Protein AF-W4IDR9-F1 (afdb_monomer_lite)

Organism: NCBI:txid1036726

Radius of gyration: 24.17 Å; chains: 1; bounding box: 63×60×44 Å

Secondary structure (DSSP, 8-state):
-EEEESSSEEEE-HHHHHHHHT---S-----------HHHHHHHHHHHGGGS-GGG-BTTTBSHHHHHHHHHHHHHS-PPPHHHHHHHHHHHTSHHHHHHHHHHHHHHTTT-TT-----------------------------

Structure (mmCIF, N/CA/C/O backbone):
data_AF-W4IDR9-F1
#
_entry.id   AF-W4IDR9-F1
#
loop_
_atom_site.group_PDB
_atom_site.id
_atom_site.type_symbol
_atom_site.label_atom_id
_atom_site.label_alt_id
_atom_site.label_comp_id
_atom_site.label_asym_id
_atom_site.label_entity_id
_atom_site.label_seq_id
_atom_site.pdbx_PDB_ins_code
_atom_site.Cartn_x
_atom_site.Cartn_y
_atom_site.Cartn_z
_atom_site.occupancy
_atom_site.B_iso_or_equiv
_atom_site.auth_seq_id
_atom_site.auth_comp_id
_atom_site.auth_asym_id
_atom_site.auth_atom_id
_atom_site.pdbx_PDB_model_num
ATOM 1 N N . MET A 1 1 ? -9.909 10.142 1.603 1.00 92.69 1 MET A N 1
ATOM 2 C CA . MET A 1 1 ? -8.630 9.751 2.236 1.00 92.69 1 MET A CA 1
ATOM 3 C C . MET A 1 1 ? -7.912 8.669 1.444 1.00 92.69 1 MET A C 1
ATOM 5 O O . MET A 1 1 ? -8.483 7.615 1.189 1.00 92.69 1 MET A O 1
ATOM 9 N N . GLU A 1 2 ? -6.652 8.924 1.126 1.00 95.38 2 GLU A N 1
ATOM 10 C CA . GLU A 1 2 ? -5.675 8.011 0.540 1.00 95.38 2 GLU A CA 1
ATOM 11 C C . GLU A 1 2 ? -4.555 7.772 1.560 1.00 95.38 2 GLU A C 1
ATOM 13 O O . GLU A 1 2 ? -4.048 8.728 2.147 1.00 95.38 2 GLU A O 1
ATOM 18 N N . TYR A 1 3 ? -4.198 6.508 1.805 1.00 97.44 3 TYR A N 1
ATOM 19 C CA . TYR A 1 3 ? -3.158 6.105 2.758 1.00 97.44 3 TYR A CA 1
ATOM 20 C C . TYR A 1 3 ? -1.984 5.491 2.004 1.00 97.44 3 TYR A C 1
ATOM 22 O O . TYR A 1 3 ? -2.181 4.574 1.209 1.00 97.44 3 TYR A O 1
ATOM 30 N N . PHE A 1 4 ? -0.764 5.944 2.276 1.00 96.62 4 PHE A N 1
ATOM 31 C CA . PHE A 1 4 ? 0.424 5.459 1.572 1.00 96.62 4 PHE A CA 1
ATOM 32 C C . PHE A 1 4 ? 1.679 5.533 2.443 1.00 96.62 4 PHE A C 1
ATOM 34 O O . PHE A 1 4 ? 1.706 6.181 3.488 1.00 96.62 4 PHE A O 1
ATOM 41 N N . TYR A 1 5 ? 2.740 4.862 1.994 1.00 96.31 5 TYR A N 1
ATOM 42 C CA . TYR A 1 5 ? 4.039 4.850 2.659 1.00 96.31 5 TYR A CA 1
ATOM 43 C C . TYR A 1 5 ? 5.107 5.494 1.770 1.00 96.31 5 TYR A C 1
ATOM 45 O O . TYR A 1 5 ? 5.336 5.042 0.648 1.00 96.31 5 TYR A O 1
ATOM 53 N N . GLY A 1 6 ? 5.766 6.538 2.282 1.00 88.00 6 GLY A N 1
ATOM 54 C CA . GLY A 1 6 ? 6.784 7.316 1.552 1.00 88.00 6 GLY A CA 1
ATOM 55 C C . GLY A 1 6 ? 7.902 7.898 2.427 1.00 88.00 6 GLY A C 1
ATOM 56 O O . GLY A 1 6 ? 8.505 8.896 2.053 1.00 88.00 6 GLY A O 1
ATOM 57 N N . GLY A 1 7 ? 8.145 7.313 3.605 1.00 84.19 7 GLY A N 1
ATOM 58 C CA . GLY A 1 7 ? 9.007 7.866 4.671 1.00 84.19 7 GLY A CA 1
ATOM 59 C C . GLY A 1 7 ? 8.341 7.862 6.056 1.00 84.19 7 GLY A C 1
ATOM 60 O O . GLY A 1 7 ? 8.970 8.100 7.081 1.00 84.19 7 GLY A O 1
ATOM 61 N N . GLY A 1 8 ? 7.056 7.537 6.062 1.00 94.38 8 GLY A N 1
ATOM 62 C CA . GLY A 1 8 ? 6.144 7.395 7.186 1.00 94.38 8 GLY A CA 1
ATOM 63 C C . GLY A 1 8 ? 4.803 6.920 6.625 1.00 94.38 8 GLY A C 1
ATOM 64 O O . GLY A 1 8 ? 4.619 6.928 5.400 1.00 94.38 8 GLY A O 1
ATOM 65 N N . ILE A 1 9 ? 3.867 6.523 7.484 1.00 97.06 9 ILE A N 1
ATOM 66 C CA . ILE A 1 9 ? 2.476 6.330 7.054 1.00 97.06 9 ILE A CA 1
ATOM 67 C C . ILE A 1 9 ? 1.858 7.716 6.881 1.00 97.06 9 ILE A C 1
ATOM 69 O O . ILE A 1 9 ? 1.766 8.484 7.837 1.00 97.06 9 ILE A O 1
ATOM 73 N N . LEU A 1 10 ? 1.465 8.034 5.655 1.00 94.94 10 LEU A N 1
ATOM 74 C CA . LEU A 1 10 ? 0.904 9.319 5.265 1.00 94.94 10 LEU A CA 1
ATOM 75 C C . LEU A 1 10 ? -0.562 9.146 4.885 1.00 94.94 10 LEU A C 1
ATOM 77 O O . LEU A 1 10 ? -0.985 8.074 4.443 1.00 94.94 10 LEU A O 1
ATOM 81 N N . CYS A 1 11 ? -1.333 10.214 5.063 1.00 95.38 11 CYS A N 1
ATOM 82 C CA . CYS A 1 11 ? -2.734 10.249 4.695 1.00 95.38 11 CYS A CA 1
ATOM 83 C C . CYS A 1 11 ? -3.091 11.620 4.129 1.00 95.38 11 CYS A C 1
ATOM 85 O O . CYS A 1 11 ? -2.895 12.625 4.809 1.00 95.38 11 CYS A O 1
ATOM 87 N N . LEU A 1 12 ? -3.598 11.648 2.900 1.00 93.88 12 LEU A N 1
ATOM 88 C CA . LEU A 1 12 ? -4.031 12.865 2.211 1.00 93.88 12 LEU A CA 1
ATOM 89 C C . LEU A 1 12 ? -5.444 12.675 1.665 1.00 93.88 12 LEU A C 1
ATOM 91 O O . LEU A 1 12 ? -5.934 11.548 1.551 1.00 93.88 12 LEU A O 1
ATOM 95 N N . GLU A 1 13 ? -6.115 13.761 1.303 1.00 96.12 13 GLU A N 1
ATOM 96 C CA . GLU A 1 13 ? -7.286 13.629 0.440 1.00 96.12 13 GLU A CA 1
ATOM 97 C C . GLU A 1 13 ? -6.862 13.271 -0.986 1.00 96.12 13 GLU A C 1
ATOM 99 O O . GLU A 1 13 ? -5.817 13.712 -1.459 1.00 96.12 13 GLU A O 1
ATOM 104 N N . GLN A 1 14 ? -7.681 12.490 -1.696 1.00 92.56 14 GLN A N 1
ATOM 105 C CA . GLN A 1 14 ? -7.321 11.975 -3.026 1.00 92.56 14 GLN A CA 1
ATOM 106 C C . GLN A 1 14 ? -6.975 13.113 -4.004 1.00 92.56 14 GLN A C 1
ATOM 108 O O . GLN A 1 14 ? -5.957 13.079 -4.687 1.00 92.56 14 GLN A O 1
ATOM 113 N N . GLN A 1 15 ? -7.790 14.173 -4.028 1.00 94.50 15 GLN A N 1
ATOM 114 C CA . GLN A 1 15 ? -7.563 15.337 -4.891 1.00 94.50 15 GLN A CA 1
ATOM 115 C C . GLN A 1 15 ? -6.240 16.055 -4.564 1.00 94.50 15 GLN A C 1
ATOM 117 O O . GLN A 1 15 ? -5.571 16.572 -5.462 1.00 94.50 15 GLN A O 1
ATOM 122 N N . GLU A 1 16 ? -5.874 16.102 -3.282 1.00 94.12 16 GLU A N 1
ATOM 123 C CA . GLU A 1 16 ? -4.632 16.711 -2.809 1.00 94.12 16 GLU A CA 1
ATOM 124 C C . GLU A 1 16 ? -3.426 15.863 -3.211 1.00 94.12 16 GLU A C 1
ATOM 126 O O . GLU A 1 16 ? -2.467 16.405 -3.755 1.00 94.12 16 GLU A O 1
ATOM 131 N N . PHE A 1 17 ? -3.504 14.541 -3.033 1.00 91.62 17 PHE A N 1
ATOM 132 C CA . PHE A 1 17 ? -2.471 13.606 -3.475 1.00 91.62 17 PHE A CA 1
ATOM 133 C C . PHE A 1 17 ? -2.215 13.726 -4.984 1.00 91.62 17 PHE A C 1
ATOM 135 O O . PHE A 1 17 ? -1.076 13.952 -5.403 1.00 91.62 17 PHE A O 1
ATOM 142 N N . GLU A 1 18 ? -3.275 13.660 -5.797 1.00 93.62 18 GLU A N 1
ATOM 143 C CA . GLU A 1 18 ? -3.178 13.781 -7.257 1.00 93.62 18 GLU A CA 1
ATOM 144 C C . GLU A 1 18 ? -2.542 15.114 -7.680 1.00 93.62 18 GLU A C 1
ATOM 146 O O . GLU A 1 18 ? -1.717 15.154 -8.595 1.00 93.62 18 GLU A O 1
ATOM 151 N N . THR A 1 19 ? -2.891 16.208 -6.996 1.00 93.94 19 THR A N 1
ATOM 152 C CA . THR A 1 19 ? -2.361 17.548 -7.290 1.00 93.94 19 THR A CA 1
ATOM 153 C C . THR A 1 19 ? -0.899 17.687 -6.867 1.00 93.94 19 THR A C 1
ATOM 155 O O . THR A 1 19 ? -0.086 18.181 -7.646 1.00 93.94 19 THR A O 1
ATOM 158 N N . PHE A 1 20 ? -0.550 17.251 -5.655 1.00 90.69 20 PHE A N 1
ATOM 159 C CA . PHE A 1 20 ? 0.793 17.394 -5.091 1.00 90.69 20 PHE A CA 1
ATOM 160 C C . PHE A 1 20 ? 1.831 16.595 -5.882 1.00 90.69 20 PHE A C 1
ATOM 162 O O . PHE A 1 20 ? 2.890 17.116 -6.228 1.00 90.69 20 PHE A O 1
ATOM 169 N N . TYR A 1 21 ? 1.513 15.339 -6.202 1.00 87.12 21 TYR A N 1
ATOM 170 C CA . TYR A 1 21 ? 2.405 14.468 -6.967 1.00 87.12 21 TYR A CA 1
ATOM 171 C C . TYR A 1 21 ? 2.244 14.628 -8.482 1.00 87.12 21 TYR A C 1
ATOM 173 O O . TYR A 1 21 ? 3.056 14.092 -9.235 1.00 87.12 21 TYR A O 1
ATOM 181 N N . ASN A 1 22 ? 1.231 15.375 -8.936 1.00 93.62 22 ASN A N 1
ATOM 182 C CA . ASN A 1 22 ? 0.887 15.552 -10.347 1.00 93.62 22 ASN A CA 1
ATOM 183 C C . ASN A 1 22 ? 0.753 14.206 -11.091 1.00 93.62 22 ASN A C 1
ATOM 185 O O . ASN A 1 22 ? 1.273 14.016 -12.193 1.00 93.62 22 ASN A O 1
ATOM 189 N N . ILE A 1 23 ? 0.065 13.254 -10.460 1.00 92.56 23 ILE A N 1
ATOM 190 C CA . ILE A 1 23 ? -0.221 11.920 -10.997 1.00 92.56 23 ILE A CA 1
ATOM 191 C C . ILE A 1 23 ? -1.696 11.589 -10.795 1.00 92.56 23 ILE A C 1
ATOM 193 O O . ILE A 1 23 ? -2.356 12.146 -9.925 1.00 92.56 23 ILE A O 1
ATOM 197 N N . LYS A 1 24 ? -2.208 10.656 -11.597 1.00 94.19 24 LYS A N 1
ATOM 198 C CA . LYS A 1 24 ? -3.533 10.057 -11.413 1.00 94.19 24 LYS A CA 1
ATOM 199 C C . LYS A 1 24 ? -3.411 8.537 -11.398 1.00 94.19 24 LYS A C 1
ATOM 201 O O . LYS A 1 24 ? -2.499 8.023 -12.056 1.00 94.19 24 LYS A O 1
ATOM 206 N N . PRO A 1 25 ? -4.311 7.817 -10.704 1.00 94.50 25 PRO A N 1
ATOM 207 C CA . PRO A 1 25 ? -4.348 6.364 -10.777 1.00 94.50 25 PRO A CA 1
ATOM 208 C C . PRO A 1 25 ? -4.474 5.906 -12.231 1.00 94.50 25 PRO A C 1
ATOM 210 O O . PRO A 1 25 ? -5.355 6.359 -12.963 1.00 94.50 25 PRO A O 1
ATOM 213 N N . VAL A 1 26 ? -3.575 5.020 -12.655 1.00 95.75 26 VAL A N 1
ATOM 214 C CA . VAL A 1 26 ? -3.646 4.388 -13.983 1.00 95.75 26 VAL A CA 1
ATOM 215 C C . VAL A 1 26 ? -4.683 3.267 -14.023 1.00 95.75 26 VAL A C 1
ATOM 217 O O . VAL A 1 26 ? -5.190 2.940 -15.091 1.00 95.75 26 VAL A O 1
ATOM 220 N N . ASP A 1 27 ? -4.988 2.694 -12.859 1.00 96.06 27 ASP A N 1
ATOM 221 C CA . ASP A 1 27 ? -5.972 1.641 -12.654 1.00 96.06 27 ASP A CA 1
ATOM 222 C C . ASP A 1 27 ? -6.501 1.712 -11.211 1.00 96.06 27 ASP A C 1
ATOM 224 O O . ASP A 1 27 ? -5.785 2.161 -10.308 1.00 96.06 27 ASP A O 1
ATOM 228 N N . ILE A 1 28 ? -7.748 1.288 -10.998 1.00 96.25 28 ILE A N 1
ATOM 229 C CA . ILE A 1 28 ? -8.408 1.249 -9.686 1.00 96.25 28 ILE A CA 1
ATOM 230 C C . ILE A 1 28 ? -8.964 -0.157 -9.479 1.00 96.25 28 ILE A C 1
ATOM 232 O O . ILE A 1 28 ? -9.879 -0.590 -10.178 1.00 96.25 28 ILE A O 1
ATOM 236 N N . ILE A 1 29 ? -8.429 -0.852 -8.479 1.00 97.75 29 ILE A N 1
ATOM 237 C CA . ILE A 1 29 ? -8.790 -2.233 -8.162 1.00 97.75 29 ILE A CA 1
ATOM 238 C C . ILE A 1 29 ? -9.624 -2.240 -6.884 1.00 97.75 29 ILE A C 1
ATOM 240 O O . ILE A 1 29 ? -9.151 -1.827 -5.826 1.00 97.75 29 ILE A O 1
ATOM 244 N N . ASP A 1 30 ? -10.857 -2.734 -6.974 1.00 97.69 30 ASP A N 1
ATOM 245 C CA . ASP A 1 30 ? -11.700 -2.948 -5.799 1.00 97.69 30 ASP A CA 1
ATOM 246 C C . ASP A 1 30 ? -11.208 -4.168 -5.001 1.00 97.69 30 ASP A C 1
ATOM 248 O O . ASP A 1 30 ? -11.224 -5.306 -5.480 1.00 97.69 30 ASP A O 1
ATOM 252 N N . MET A 1 31 ? -10.769 -3.928 -3.766 1.00 97.88 31 MET A N 1
ATOM 253 C CA . MET A 1 31 ? -10.296 -4.970 -2.849 1.00 97.88 31 MET A CA 1
ATOM 254 C C . MET A 1 31 ? -11.432 -5.578 -2.004 1.00 97.88 31 MET A C 1
ATOM 256 O O . MET A 1 31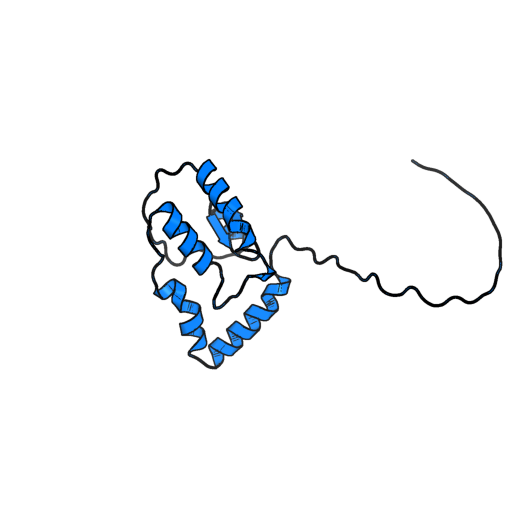 ? -11.294 -6.690 -1.469 1.00 97.88 31 MET A O 1
ATOM 260 N N . GLY A 1 32 ? -12.580 -4.901 -1.933 1.00 97.69 32 GLY A N 1
ATOM 261 C CA . GLY A 1 32 ? -13.747 -5.247 -1.131 1.00 97.69 32 GLY A CA 1
ATOM 262 C C . GLY A 1 32 ? -14.055 -4.220 -0.041 1.00 97.69 32 GLY A C 1
ATOM 263 O O . GLY A 1 32 ? -13.464 -3.146 0.041 1.00 97.69 32 GLY A O 1
ATOM 264 N N . THR A 1 33 ? -14.992 -4.581 0.830 1.00 98.00 33 THR A N 1
ATOM 265 C CA . THR A 1 33 ? -15.497 -3.722 1.906 1.00 98.00 33 THR A CA 1
ATOM 266 C C . THR A 1 33 ? -15.095 -4.253 3.277 1.00 98.00 33 THR A C 1
ATOM 268 O O . THR A 1 33 ? -15.031 -5.465 3.481 1.00 98.00 33 THR A O 1
ATOM 271 N N . THR A 1 34 ? -14.890 -3.349 4.233 1.00 97.75 34 THR A N 1
ATOM 272 C CA . THR A 1 34 ? -14.652 -3.677 5.643 1.00 97.75 34 THR A CA 1
ATOM 273 C C . THR A 1 34 ? -15.727 -3.042 6.521 1.00 97.75 34 THR A C 1
ATOM 275 O O . THR A 1 34 ? -16.205 -1.948 6.225 1.00 97.75 34 THR A O 1
ATOM 278 N N . GLU A 1 35 ? -16.102 -3.720 7.603 1.00 97.81 35 GLU A N 1
ATOM 279 C CA . GLU A 1 35 ? -16.987 -3.177 8.646 1.00 97.81 35 GLU A CA 1
ATOM 280 C C . GLU A 1 35 ? -16.191 -2.499 9.775 1.00 97.81 35 GLU A C 1
ATOM 282 O O . GLU A 1 35 ? -16.763 -1.992 10.742 1.00 97.81 35 GLU A O 1
ATOM 287 N N . LEU A 1 36 ? -14.856 -2.492 9.672 1.00 97.75 36 LEU A N 1
ATOM 288 C CA . LEU A 1 36 ? -13.988 -1.889 10.668 1.00 97.75 36 LEU A CA 1
ATOM 289 C C . LEU A 1 36 ? -14.199 -0.372 10.717 1.00 97.75 36 LEU A C 1
ATOM 291 O O . LEU A 1 36 ? -14.092 0.329 9.712 1.00 97.75 36 LEU A O 1
ATOM 295 N N . LEU A 1 37 ? -14.443 0.144 11.921 1.00 98.19 37 LEU A N 1
ATOM 296 C CA . LEU A 1 37 ? -14.514 1.583 12.143 1.00 98.19 37 LEU A CA 1
ATOM 297 C C . LEU A 1 37 ? -13.174 2.248 11.828 1.00 98.19 37 LEU A C 1
ATOM 299 O O . LEU A 1 37 ? -12.104 1.733 12.160 1.00 98.19 37 LEU A O 1
ATOM 303 N N . GLN A 1 38 ? -13.245 3.453 11.267 1.00 97.25 38 GLN A N 1
ATOM 304 C CA . GLN A 1 38 ? -12.064 4.232 10.906 1.00 97.25 38 GLN A CA 1
ATOM 305 C C . GLN A 1 38 ? -11.130 4.482 12.102 1.00 97.25 38 GLN A C 1
ATOM 307 O O . GLN A 1 38 ? -9.914 4.442 11.943 1.00 97.25 38 GLN A O 1
ATOM 312 N N . THR A 1 39 ? -11.676 4.669 13.307 1.00 98.19 39 THR A N 1
ATOM 313 C CA . THR A 1 39 ? -10.884 4.838 14.536 1.00 98.19 39 THR A CA 1
ATOM 314 C C . THR A 1 39 ? -10.023 3.613 14.838 1.00 98.19 39 THR A C 1
ATOM 316 O O . THR A 1 39 ? -8.830 3.754 15.088 1.00 98.19 39 THR A O 1
ATOM 319 N N . HIS A 1 40 ? -10.584 2.405 14.727 1.00 98.44 40 HIS A N 1
ATOM 320 C CA . HIS A 1 40 ? -9.831 1.163 14.917 1.00 98.44 40 HIS A CA 1
ATOM 321 C C . HIS A 1 40 ? -8.802 0.942 13.801 1.00 98.44 40 HIS A C 1
ATOM 323 O O . HIS A 1 40 ? -7.722 0.407 14.047 1.00 98.44 40 HIS A O 1
ATOM 329 N N . PHE A 1 41 ? -9.097 1.384 12.575 1.00 98.44 41 PHE A N 1
ATOM 330 C CA . PHE A 1 41 ? -8.098 1.375 11.509 1.00 98.44 41 PHE A CA 1
ATOM 331 C C . PHE A 1 41 ? -6.913 2.292 11.844 1.00 98.44 41 PHE A C 1
ATOM 333 O O . PHE A 1 41 ? -5.762 1.891 11.685 1.00 98.44 41 PHE A O 1
ATOM 340 N N . HIS A 1 42 ? -7.159 3.493 12.370 1.00 98.44 42 HIS A N 1
ATOM 341 C CA . HIS A 1 42 ? -6.086 4.400 12.795 1.00 98.44 42 HIS A CA 1
ATOM 342 C C . HIS A 1 42 ? -5.284 3.851 13.977 1.00 98.44 42 HIS A C 1
ATOM 344 O O . HIS A 1 42 ? -4.063 3.990 13.995 1.00 98.44 42 HIS A O 1
ATOM 350 N N . GLU A 1 43 ? -5.927 3.172 14.928 1.00 98.62 43 GLU A N 1
ATOM 351 C CA . GLU A 1 43 ? -5.233 2.444 16.000 1.00 98.62 43 GLU A CA 1
ATOM 352 C C . GLU A 1 43 ? -4.306 1.354 15.445 1.00 98.62 43 GLU A C 1
ATOM 354 O O . GLU A 1 43 ? -3.151 1.252 15.866 1.00 98.62 43 GLU A O 1
ATOM 359 N N . TYR A 1 44 ? -4.770 0.588 14.454 1.00 98.62 44 TYR A N 1
ATOM 360 C CA . TYR A 1 44 ? -3.936 -0.387 13.754 1.00 98.62 44 TYR A CA 1
ATOM 361 C C . TYR A 1 44 ? -2.737 0.277 13.063 1.00 98.62 44 TYR A C 1
ATOM 363 O O . TYR A 1 44 ? -1.601 -0.155 13.276 1.00 98.62 44 TYR A O 1
ATOM 371 N N . LEU A 1 45 ? -2.958 1.359 12.304 1.00 98.56 45 LEU A N 1
ATOM 372 C CA . LEU A 1 45 ? -1.881 2.111 11.646 1.00 98.56 45 LEU A CA 1
ATOM 373 C C . LEU A 1 45 ? -0.843 2.612 12.662 1.00 98.56 45 LEU A C 1
ATOM 375 O O . LEU A 1 45 ? 0.360 2.442 12.455 1.00 98.56 45 LEU A O 1
ATOM 379 N N . ASN A 1 46 ? -1.295 3.137 13.803 1.00 98.25 46 ASN A N 1
ATOM 380 C CA . ASN A 1 46 ? -0.425 3.541 14.908 1.00 98.25 46 ASN A CA 1
ATOM 381 C C . ASN A 1 46 ? 0.381 2.364 15.484 1.00 98.25 46 ASN A C 1
ATOM 383 O O . ASN A 1 46 ? 1.531 2.547 15.891 1.00 98.25 46 ASN A O 1
ATOM 387 N N . GLY A 1 47 ? -0.185 1.156 15.510 1.00 98.38 47 GLY A N 1
ATOM 388 C CA . GLY A 1 47 ? 0.499 -0.059 15.959 1.00 98.38 47 GLY A CA 1
ATOM 389 C C . GLY A 1 47 ? 1.617 -0.520 15.018 1.00 98.38 47 GLY A C 1
ATOM 390 O O . GLY A 1 47 ? 2.654 -1.012 15.479 1.00 98.38 47 GLY A O 1
ATOM 391 N N . ILE A 1 48 ? 1.440 -0.327 13.707 1.00 98.25 48 ILE A N 1
ATOM 392 C CA . ILE A 1 48 ? 2.409 -0.751 12.685 1.00 98.25 48 ILE A CA 1
ATOM 393 C C . ILE A 1 48 ? 3.384 0.352 12.262 1.00 98.25 48 ILE A C 1
ATOM 395 O O . ILE A 1 48 ? 4.395 0.031 11.642 1.00 98.25 48 ILE A O 1
ATOM 399 N N . GLN A 1 49 ? 3.152 1.622 12.620 1.00 97.50 49 GLN A N 1
ATOM 400 C CA . GLN A 1 49 ? 3.949 2.772 12.153 1.00 97.50 49 GLN A CA 1
ATOM 401 C C . GLN A 1 49 ? 5.466 2.594 12.324 1.00 97.50 49 GLN A C 1
ATOM 403 O O . GLN A 1 49 ? 6.242 2.976 11.455 1.00 97.50 49 GLN A O 1
ATOM 408 N N . LYS A 1 50 ? 5.904 1.923 13.400 1.00 97.44 50 LYS A N 1
ATOM 409 C CA . LYS A 1 50 ? 7.323 1.631 13.678 1.00 97.44 50 LYS A CA 1
ATOM 410 C C . LYS A 1 50 ? 7.992 0.733 12.631 1.00 97.44 50 LYS A C 1
ATOM 412 O O . LYS A 1 50 ? 9.213 0.599 12.632 1.00 97.44 50 LYS A O 1
ATOM 417 N N . ASN A 1 51 ? 7.213 0.049 11.797 1.00 97.50 51 ASN A N 1
ATOM 418 C CA . ASN A 1 51 ? 7.689 -0.778 10.689 1.00 97.50 51 ASN A CA 1
ATOM 419 C C . ASN A 1 51 ? 7.727 -0.003 9.365 1.00 97.50 51 ASN A C 1
ATOM 421 O O . ASN A 1 51 ? 8.365 -0.464 8.425 1.00 97.50 51 ASN A O 1
ATOM 425 N N . PHE A 1 52 ? 7.088 1.163 9.302 1.00 97.00 52 PHE A N 1
ATOM 426 C CA . PHE A 1 52 ? 6.942 1.994 8.110 1.00 97.00 52 PHE A CA 1
ATOM 427 C C . PHE A 1 52 ? 7.580 3.362 8.349 1.00 97.00 52 PHE A C 1
ATOM 429 O O . PHE A 1 52 ? 6.920 4.396 8.301 1.00 97.00 52 PHE A O 1
ATOM 436 N N . THR A 1 53 ? 8.877 3.349 8.646 1.00 95.38 53 THR A N 1
ATOM 437 C CA . THR A 1 53 ? 9.693 4.528 8.949 1.00 95.38 53 THR A CA 1
ATOM 438 C C . THR A 1 53 ? 10.657 4.829 7.807 1.00 95.38 53 THR A C 1
ATOM 440 O O . THR A 1 53 ? 11.015 3.942 7.038 1.00 95.38 53 THR A O 1
ATOM 443 N N . VAL A 1 54 ? 11.125 6.073 7.700 1.00 91.50 54 VAL A N 1
ATOM 444 C CA . VAL A 1 54 ? 12.060 6.486 6.640 1.00 91.50 54 VAL A CA 1
ATOM 445 C C . VAL A 1 54 ? 13.303 5.595 6.531 1.00 91.50 54 VAL A C 1
ATOM 447 O O . VAL A 1 54 ? 13.698 5.238 5.426 1.00 91.50 54 VAL A O 1
ATOM 450 N N . ASP A 1 55 ? 13.874 5.163 7.657 1.00 92.31 55 ASP A N 1
ATOM 451 C CA . ASP A 1 55 ? 15.057 4.294 7.716 1.00 92.31 55 ASP A CA 1
ATOM 452 C C . ASP A 1 55 ? 14.787 2.863 7.234 1.00 92.31 55 ASP A C 1
ATOM 454 O O . ASP A 1 55 ? 15.709 2.166 6.813 1.00 92.31 55 ASP A O 1
ATOM 458 N N . LYS A 1 56 ? 13.525 2.427 7.266 1.00 94.44 56 LYS A N 1
ATOM 459 C CA . LYS A 1 56 ? 13.103 1.106 6.792 1.00 94.44 56 LYS A CA 1
ATOM 460 C C . LYS A 1 56 ? 12.647 1.115 5.344 1.00 94.44 56 LYS A C 1
ATOM 462 O O . LYS A 1 56 ? 12.412 0.043 4.791 1.00 94.44 56 LYS A O 1
ATOM 467 N N . TYR A 1 57 ? 12.467 2.281 4.728 1.00 94.38 57 TYR A N 1
ATOM 468 C CA . TYR A 1 57 ? 11.974 2.348 3.362 1.00 94.38 57 TYR A CA 1
ATOM 469 C C . TYR A 1 57 ? 13.000 1.759 2.393 1.00 94.38 57 TYR A C 1
ATOM 471 O O . TYR A 1 57 ? 14.152 2.190 2.328 1.00 94.38 57 TYR A O 1
ATOM 479 N N . ASN A 1 58 ? 12.551 0.813 1.574 1.00 93.75 58 AS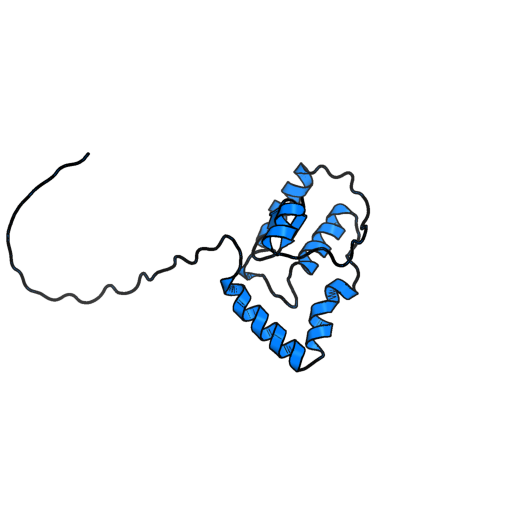N A N 1
ATOM 480 C CA . ASN A 1 58 ? 13.328 0.242 0.490 1.00 93.75 58 ASN A CA 1
ATOM 481 C C . ASN A 1 58 ? 12.456 0.091 -0.759 1.00 93.75 58 ASN A C 1
ATOM 483 O O . ASN A 1 58 ? 11.464 -0.637 -0.748 1.00 93.75 58 ASN A O 1
ATOM 487 N N . ILE A 1 59 ? 12.853 0.734 -1.857 1.00 94.06 59 ILE A N 1
ATOM 488 C CA . ILE A 1 59 ? 12.090 0.777 -3.110 1.00 94.06 59 ILE A CA 1
ATOM 489 C C . ILE A 1 59 ? 11.843 -0.611 -3.712 1.00 94.06 59 ILE A C 1
ATOM 491 O O . ILE A 1 59 ? 10.864 -0.793 -4.432 1.00 94.06 59 ILE A O 1
ATOM 495 N N . VAL A 1 60 ? 12.693 -1.594 -3.408 1.00 93.69 60 VAL A N 1
ATOM 496 C CA . VAL A 1 60 ? 12.586 -2.957 -3.937 1.00 93.69 60 VAL A CA 1
ATOM 497 C C . VAL A 1 60 ? 11.741 -3.843 -3.031 1.00 93.69 60 VAL A C 1
ATOM 499 O O . VAL A 1 60 ? 10.808 -4.484 -3.509 1.00 93.69 60 VAL A O 1
ATOM 502 N N . ASN A 1 61 ? 12.065 -3.908 -1.740 1.00 94.62 61 ASN A N 1
ATOM 503 C CA . ASN A 1 61 ? 11.540 -4.951 -0.854 1.00 94.62 61 ASN A CA 1
ATOM 504 C C . ASN A 1 61 ? 10.701 -4.444 0.330 1.00 94.62 61 ASN A C 1
ATOM 506 O O . ASN A 1 61 ? 10.105 -5.271 1.013 1.00 94.62 61 ASN A O 1
ATOM 510 N N . TRP A 1 62 ? 10.612 -3.130 0.567 1.00 96.81 62 TRP A N 1
ATOM 511 C CA . TRP A 1 62 ? 9.791 -2.565 1.643 1.00 96.81 62 TRP A CA 1
ATOM 512 C C . TRP A 1 62 ? 9.332 -1.134 1.326 1.00 96.81 62 TRP A C 1
ATOM 514 O O . TRP A 1 62 ? 9.861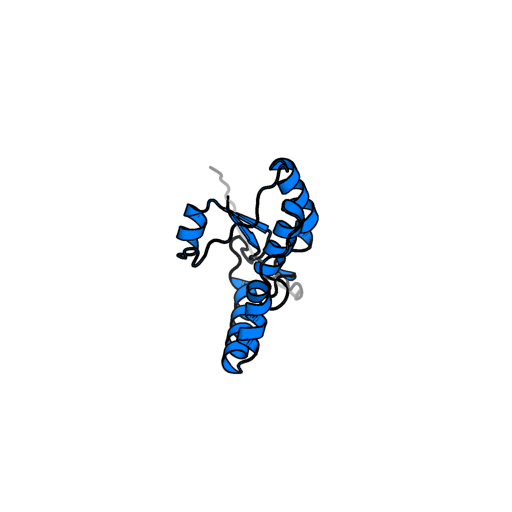 -0.143 1.827 1.00 96.81 62 TRP A O 1
ATOM 524 N N . ASN A 1 63 ? 8.340 -1.040 0.443 1.00 95.94 63 ASN A N 1
ATOM 525 C CA . ASN A 1 63 ? 7.835 0.200 -0.159 1.00 95.94 63 ASN A CA 1
ATOM 526 C C . ASN A 1 63 ? 6.308 0.352 0.025 1.00 95.94 63 ASN A C 1
ATOM 528 O O . ASN A 1 63 ? 5.670 -0.409 0.757 1.00 95.94 63 ASN A O 1
ATOM 532 N N . CYS A 1 64 ? 5.705 1.317 -0.674 1.00 96.38 64 CYS A N 1
ATOM 533 C CA . CYS A 1 64 ? 4.260 1.567 -0.667 1.00 96.38 64 CYS A CA 1
ATOM 534 C C . CYS A 1 64 ? 3.402 0.334 -1.001 1.00 96.38 64 CYS A C 1
ATOM 536 O O . CYS A 1 64 ? 2.336 0.165 -0.408 1.00 96.38 64 CYS A O 1
ATOM 538 N N . ASN A 1 65 ? 3.866 -0.566 -1.872 1.00 98.00 65 ASN A N 1
ATOM 539 C CA . ASN A 1 65 ? 3.123 -1.776 -2.235 1.00 98.00 65 ASN A CA 1
ATOM 540 C C . ASN A 1 65 ? 3.074 -2.766 -1.063 1.00 98.00 65 ASN A C 1
ATOM 542 O O . ASN A 1 65 ? 2.048 -3.398 -0.833 1.00 98.00 65 ASN A O 1
ATOM 546 N N . ASN A 1 66 ? 4.155 -2.863 -0.285 1.00 98.44 66 ASN A N 1
ATOM 547 C CA . ASN A 1 66 ? 4.216 -3.729 0.896 1.00 98.44 66 ASN A CA 1
ATOM 548 C C . ASN A 1 66 ? 3.294 -3.210 2.006 1.00 98.44 66 ASN A C 1
ATOM 550 O O . ASN A 1 66 ? 2.531 -3.979 2.586 1.00 98.44 66 ASN A O 1
ATOM 554 N N . PHE A 1 67 ? 3.299 -1.893 2.234 1.00 98.62 67 PHE A N 1
ATOM 555 C CA . PHE A 1 67 ? 2.338 -1.237 3.124 1.00 98.62 67 PHE A CA 1
ATOM 556 C C . PHE A 1 67 ? 0.890 -1.509 2.699 1.00 98.62 67 PHE A C 1
ATOM 558 O O . PHE A 1 67 ? 0.076 -1.948 3.507 1.00 98.62 67 PHE A O 1
ATOM 565 N N . THR A 1 68 ? 0.584 -1.300 1.417 1.00 98.50 68 THR A N 1
ATOM 566 C CA . THR A 1 68 ? -0.764 -1.523 0.877 1.00 98.50 68 THR A CA 1
ATOM 567 C C . THR A 1 68 ? -1.182 -2.982 1.040 1.00 98.50 68 THR A C 1
ATOM 569 O O . THR A 1 68 ? -2.315 -3.254 1.415 1.00 98.50 68 THR A O 1
ATOM 572 N N . ASN A 1 69 ? -0.263 -3.930 0.835 1.00 98.69 69 ASN A N 1
ATOM 573 C CA . ASN A 1 69 ? -0.535 -5.348 1.037 1.00 98.69 69 ASN A CA 1
ATOM 574 C C . ASN A 1 69 ? -0.914 -5.685 2.487 1.00 98.69 69 ASN A C 1
ATOM 576 O O . ASN A 1 69 ? -1.905 -6.380 2.700 1.00 98.69 69 ASN A O 1
ATOM 580 N N . GLU A 1 70 ? -0.161 -5.180 3.468 1.00 98.62 70 GLU A N 1
ATOM 581 C CA . GLU A 1 70 ? -0.464 -5.345 4.900 1.00 98.62 70 GLU A CA 1
ATOM 582 C C . GLU A 1 70 ? -1.834 -4.751 5.253 1.00 98.62 70 GLU A C 1
ATOM 584 O O . GLU A 1 70 ? -2.668 -5.411 5.873 1.00 98.62 70 GLU A O 1
ATOM 589 N N . VAL A 1 71 ? -2.103 -3.528 4.789 1.00 98.56 71 VAL A N 1
ATOM 590 C CA . VAL A 1 71 ? -3.367 -2.828 5.048 1.00 98.56 71 VAL A CA 1
ATOM 591 C C . VAL A 1 71 ? -4.553 -3.547 4.405 1.00 98.56 71 VAL A C 1
ATOM 593 O O . VAL A 1 71 ? -5.573 -3.743 5.063 1.00 98.56 71 VAL A O 1
ATOM 596 N N . CYS A 1 72 ? -4.441 -3.986 3.149 1.00 98.56 72 CYS A N 1
ATOM 597 C CA . CYS A 1 72 ? -5.493 -4.760 2.492 1.00 98.56 72 CYS A CA 1
ATOM 598 C C . CYS A 1 72 ? -5.732 -6.098 3.202 1.00 98.56 72 CYS A C 1
ATOM 600 O O . CYS A 1 72 ? -6.885 -6.478 3.420 1.00 98.56 72 CYS A O 1
ATOM 602 N N . ASN A 1 73 ? -4.672 -6.794 3.619 1.00 98.31 73 ASN A N 1
ATOM 603 C CA . ASN A 1 73 ? -4.817 -8.048 4.349 1.00 98.31 73 ASN A CA 1
ATOM 604 C C . ASN A 1 73 ? -5.555 -7.831 5.677 1.00 98.31 73 ASN A C 1
ATOM 606 O O . ASN A 1 73 ? -6.504 -8.551 5.975 1.00 98.31 73 ASN A O 1
ATOM 610 N N . PHE A 1 74 ? -5.188 -6.790 6.422 1.00 98.50 74 PHE A N 1
ATOM 611 C CA . PHE A 1 74 ? -5.841 -6.444 7.679 1.00 98.50 74 PHE A CA 1
ATOM 612 C C . PHE A 1 74 ? -7.316 -6.049 7.503 1.00 98.50 74 PHE A C 1
ATOM 614 O O . PHE A 1 74 ? -8.173 -6.532 8.241 1.00 98.50 74 PHE A O 1
ATOM 621 N N . LEU A 1 75 ? -7.628 -5.187 6.530 1.00 98.44 75 LEU A N 1
ATOM 622 C CA . LEU A 1 75 ? -8.979 -4.643 6.363 1.00 98.44 75 LEU A CA 1
ATOM 623 C C . LEU A 1 75 ? -9.959 -5.638 5.738 1.00 98.44 75 LEU A C 1
ATOM 625 O O . LEU A 1 75 ? -11.127 -5.663 6.131 1.00 98.44 75 LEU A O 1
ATOM 629 N N . VAL A 1 76 ? -9.509 -6.411 4.743 1.00 98.19 76 VAL A N 1
ATOM 630 C CA . VAL A 1 76 ? -10.386 -7.246 3.901 1.00 98.19 76 VAL A CA 1
ATOM 631 C C . VAL A 1 76 ? -9.917 -8.697 3.756 1.00 98.19 76 VAL A C 1
ATOM 633 O O . VAL A 1 76 ? -10.517 -9.460 2.999 1.00 98.19 76 VAL A O 1
ATOM 636 N N . GLY A 1 77 ? -8.855 -9.109 4.455 1.00 98.19 77 GLY A N 1
ATOM 637 C CA . GLY A 1 77 ? -8.357 -10.490 4.437 1.00 98.19 77 GLY A CA 1
ATOM 638 C C . GLY A 1 77 ? -7.696 -10.909 3.122 1.00 98.19 77 GLY A C 1
ATOM 639 O O . GLY A 1 77 ? -7.557 -12.106 2.866 1.00 98.19 77 GLY A O 1
ATOM 640 N N . LYS A 1 78 ? -7.323 -9.955 2.258 1.00 97.62 78 LYS A N 1
ATOM 641 C CA . LYS A 1 78 ? -6.757 -10.220 0.927 1.00 97.62 78 LYS A CA 1
ATOM 642 C C . LYS A 1 78 ? -5.466 -9.450 0.703 1.00 97.62 78 LYS A C 1
ATOM 644 O O . LYS A 1 78 ? -5.373 -8.269 1.015 1.00 97.62 78 LYS A O 1
ATOM 649 N N . ASN A 1 79 ? -4.513 -10.119 0.071 1.00 98.38 79 ASN A N 1
ATOM 650 C CA . ASN A 1 79 ? -3.307 -9.487 -0.450 1.00 98.38 79 ASN A CA 1
ATOM 651 C C . ASN A 1 79 ? -3.614 -8.745 -1.757 1.00 98.38 79 ASN A C 1
ATOM 653 O O . ASN A 1 79 ? -4.538 -9.125 -2.484 1.00 98.38 79 ASN A O 1
ATOM 657 N N . ILE A 1 80 ? -2.819 -7.722 -2.076 1.00 98.56 80 ILE A N 1
ATOM 658 C CA . ILE A 1 80 ? -2.897 -7.061 -3.385 1.00 98.56 80 ILE A CA 1
ATOM 659 C C . ILE A 1 80 ? -2.403 -8.005 -4.497 1.00 98.56 80 ILE A C 1
ATOM 661 O O . ILE A 1 80 ? -1.663 -8.954 -4.216 1.00 98.56 80 ILE A O 1
ATOM 665 N N . PRO A 1 81 ? -2.772 -7.766 -5.768 1.00 98.44 81 PRO A N 1
ATOM 666 C CA . PRO A 1 81 ? -2.296 -8.579 -6.880 1.00 98.44 81 PRO A CA 1
ATOM 667 C C . PRO A 1 81 ? -0.769 -8.714 -6.931 1.00 98.44 81 PRO A C 1
ATOM 669 O O . PRO A 1 81 ? -0.030 -7.732 -6.845 1.00 98.44 81 PRO A O 1
ATOM 672 N N . GLN A 1 82 ? -0.293 -9.945 -7.139 1.00 98.00 82 GLN A N 1
ATOM 673 C CA . GLN A 1 82 ? 1.132 -10.273 -7.048 1.00 98.00 82 GLN A CA 1
ATOM 674 C C . GLN A 1 82 ? 2.000 -9.496 -8.047 1.00 98.00 82 GLN A C 1
ATOM 676 O O . GLN A 1 82 ? 3.144 -9.183 -7.734 1.00 98.00 82 GLN A O 1
ATOM 681 N N . TYR A 1 83 ? 1.475 -9.150 -9.226 1.00 97.38 83 TYR A N 1
ATOM 682 C CA . TYR A 1 83 ? 2.229 -8.364 -10.208 1.00 97.38 83 TYR A CA 1
ATOM 683 C C . TYR A 1 83 ? 2.600 -6.970 -9.666 1.00 97.38 83 TYR A C 1
ATOM 685 O O . TYR A 1 83 ? 3.691 -6.481 -9.935 1.00 97.38 83 TYR A O 1
ATOM 693 N N . ILE A 1 84 ? 1.763 -6.366 -8.810 1.00 97.81 84 ILE A N 1
ATOM 694 C CA . ILE A 1 84 ? 2.054 -5.068 -8.181 1.00 97.81 84 ILE A CA 1
ATOM 695 C C . ILE A 1 84 ? 3.236 -5.209 -7.216 1.00 97.81 84 ILE A C 1
ATOM 697 O O . ILE A 1 84 ? 4.185 -4.424 -7.276 1.00 97.81 84 ILE A O 1
ATOM 701 N N . LEU A 1 85 ? 3.231 -6.255 -6.381 1.00 97.62 85 LEU A N 1
ATOM 702 C CA . LEU A 1 85 ? 4.348 -6.579 -5.484 1.00 97.62 85 LEU A CA 1
ATOM 703 C C . LEU A 1 85 ? 5.626 -6.934 -6.255 1.00 97.62 85 LEU A C 1
ATOM 705 O O . LEU A 1 85 ? 6.724 -6.611 -5.807 1.00 97.62 85 LEU A O 1
ATOM 709 N N . ASN A 1 86 ? 5.486 -7.565 -7.422 1.00 97.31 86 ASN A N 1
ATOM 710 C CA . ASN A 1 86 ? 6.608 -8.007 -8.242 1.00 97.31 86 ASN A CA 1
ATOM 711 C C . ASN A 1 86 ? 7.216 -6.904 -9.119 1.00 97.31 86 ASN A C 1
ATOM 713 O O . ASN A 1 86 ? 8.333 -7.087 -9.604 1.00 97.31 86 ASN A O 1
ATOM 717 N N . THR A 1 87 ? 6.536 -5.764 -9.282 1.00 95.94 87 THR A N 1
ATOM 718 C CA . THR A 1 87 ? 6.976 -4.648 -10.141 1.00 95.94 87 THR A CA 1
ATOM 719 C C . THR A 1 87 ? 8.466 -4.301 -9.981 1.00 95.94 87 THR A C 1
ATOM 721 O O . THR A 1 87 ? 9.163 -4.218 -10.995 1.00 95.94 87 THR A O 1
ATOM 724 N N . PRO A 1 88 ? 9.025 -4.145 -8.759 1.00 95.62 88 PRO A N 1
ATOM 725 C CA . PRO A 1 88 ? 10.441 -3.810 -8.620 1.00 95.62 88 PRO A CA 1
ATOM 726 C C . PRO A 1 88 ? 11.366 -4.905 -9.167 1.00 95.62 88 PRO A C 1
ATOM 728 O O . PRO A 1 88 ? 12.371 -4.601 -9.806 1.00 95.62 88 PRO A O 1
ATOM 731 N N . TYR A 1 89 ? 11.016 -6.178 -8.980 1.00 95.56 89 TYR A N 1
ATOM 732 C CA . TYR A 1 89 ? 11.804 -7.312 -9.468 1.00 95.56 89 TYR A CA 1
ATOM 733 C C . TYR A 1 89 ? 11.753 -7.437 -10.992 1.00 95.56 89 TYR A C 1
ATOM 735 O O . TYR A 1 89 ? 12.771 -7.736 -11.619 1.00 95.56 89 TYR A O 1
ATOM 743 N N . GLU A 1 90 ? 10.601 -7.153 -11.599 1.00 95.19 90 GLU A N 1
ATOM 744 C CA . GLU A 1 90 ? 10.464 -7.097 -13.057 1.00 95.19 90 GLU A CA 1
ATOM 745 C C . GLU A 1 90 ? 11.361 -6.005 -13.650 1.00 95.19 90 GLU A C 1
ATOM 747 O O . GLU A 1 90 ? 12.090 -6.257 -14.610 1.00 95.19 90 GLU A O 1
ATOM 752 N N . VAL A 1 91 ? 11.413 -4.825 -13.028 1.00 94.88 91 VAL A N 1
ATOM 753 C CA . VAL A 1 91 ? 12.323 -3.745 -13.442 1.00 94.88 91 VAL A CA 1
ATOM 754 C C . VAL A 1 91 ? 13.794 -4.148 -13.246 1.00 94.88 91 VAL A C 1
ATOM 756 O O . VAL A 1 91 ? 14.609 -3.973 -14.160 1.00 94.88 91 VAL A O 1
ATOM 759 N N . MET A 1 92 ? 14.141 -4.744 -12.097 1.00 94.00 92 MET A N 1
ATOM 760 C CA . MET A 1 92 ? 15.499 -5.231 -11.793 1.00 94.00 92 MET A CA 1
ATOM 761 C C . MET A 1 92 ? 15.983 -6.344 -12.726 1.00 94.00 92 MET A C 1
ATOM 763 O O . MET A 1 92 ? 17.194 -6.538 -12.848 1.00 94.00 92 MET A O 1
ATOM 767 N N . SER A 1 93 ? 15.076 -7.062 -13.396 1.00 94.88 93 SER A N 1
ATOM 768 C CA . SER A 1 93 ? 15.438 -8.117 -14.350 1.00 94.88 93 SER A CA 1
ATOM 769 C C . SER A 1 93 ? 16.242 -7.595 -15.551 1.00 94.88 93 SER A C 1
ATOM 771 O O . SER A 1 93 ? 16.903 -8.367 -16.246 1.00 94.88 93 SER A O 1
ATOM 773 N N . THR A 1 94 ? 16.245 -6.275 -15.772 1.00 96.50 94 THR A N 1
ATOM 774 C CA . THR A 1 94 ? 17.042 -5.612 -16.806 1.00 96.50 94 THR A CA 1
ATOM 775 C C . THR A 1 94 ? 18.215 -4.842 -16.196 1.00 96.50 94 THR A C 1
ATOM 777 O O . THR A 1 94 ? 18.077 -4.164 -15.177 1.00 96.50 94 THR A O 1
ATOM 780 N N . SER A 1 95 ? 19.382 -4.855 -16.853 1.00 93.44 95 SER A N 1
ATOM 781 C CA . SER A 1 95 ? 20.563 -4.118 -16.365 1.00 93.44 95 SER A CA 1
ATOM 782 C C . SER A 1 95 ? 20.306 -2.614 -16.232 1.00 93.44 95 SER A C 1
ATOM 784 O O . SER A 1 95 ? 20.778 -1.988 -15.289 1.00 93.44 95 SER A O 1
ATOM 786 N N . LYS A 1 96 ? 19.532 -2.031 -17.159 1.00 95.62 96 LYS A N 1
ATOM 787 C CA . LYS A 1 96 ? 19.144 -0.613 -17.107 1.00 95.62 96 LYS A CA 1
ATOM 788 C C . LYS A 1 96 ? 18.172 -0.338 -15.958 1.00 95.62 96 LYS A C 1
ATOM 790 O O . LYS A 1 96 ? 18.374 0.627 -15.231 1.00 95.62 96 LYS A O 1
ATOM 795 N N . GLY A 1 97 ? 17.154 -1.181 -15.776 1.00 95.25 97 GLY A N 1
ATOM 796 C CA . GLY A 1 97 ? 16.173 -1.021 -14.704 1.00 95.25 97 GLY A CA 1
ATOM 797 C C . GLY A 1 97 ? 16.800 -1.148 -13.320 1.00 95.25 97 GLY A C 1
ATOM 798 O O . GLY A 1 97 ? 16.515 -0.329 -12.451 1.00 95.25 97 GLY A O 1
ATOM 799 N N . LYS A 1 98 ? 17.750 -2.075 -13.142 1.00 93.56 98 LYS A N 1
ATOM 800 C CA . LYS A 1 98 ? 18.538 -2.158 -11.907 1.00 93.56 98 LYS A CA 1
ATOM 801 C C . LYS A 1 98 ? 19.278 -0.846 -11.606 1.00 93.56 98 LYS A C 1
ATOM 803 O O . LYS A 1 98 ? 19.180 -0.351 -10.491 1.00 93.56 98 LYS A O 1
ATOM 808 N N . LEU A 1 99 ? 19.969 -0.261 -12.591 1.00 94.88 99 LEU A N 1
ATOM 809 C CA . LEU A 1 99 ? 20.678 1.015 -12.406 1.00 94.88 99 LEU A CA 1
ATOM 810 C C . LEU A 1 99 ? 19.726 2.167 -12.046 1.00 94.88 99 LEU A C 1
ATOM 812 O O . LEU A 1 99 ? 20.063 2.995 -11.203 1.00 94.88 99 LEU A O 1
ATOM 816 N N . ILE A 1 100 ? 18.541 2.217 -12.663 1.00 94.19 100 ILE A N 1
ATOM 817 C CA . ILE A 1 100 ? 17.520 3.229 -12.357 1.00 94.19 100 ILE A CA 1
ATOM 818 C C . ILE A 1 100 ? 17.024 3.074 -10.917 1.00 94.19 100 ILE A C 1
ATOM 820 O O . ILE A 1 100 ? 16.957 4.066 -10.199 1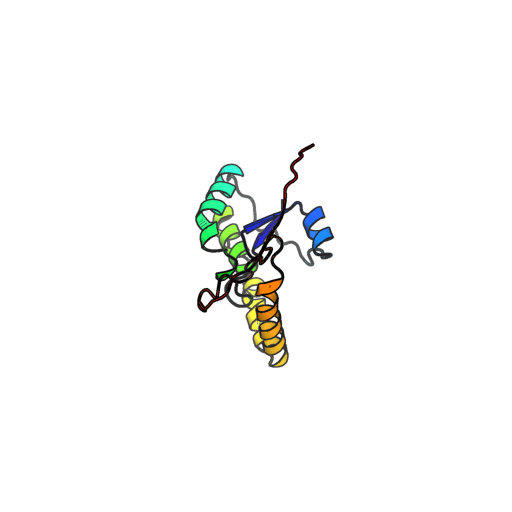.00 94.19 100 ILE A O 1
ATOM 824 N N . LEU A 1 101 ? 16.720 1.852 -10.475 1.00 92.25 101 LEU A N 1
ATOM 825 C CA . LEU A 1 101 ? 16.267 1.601 -9.105 1.00 92.25 101 LEU A CA 1
ATOM 826 C C . LEU A 1 101 ? 17.344 1.928 -8.069 1.00 92.25 101 LEU A C 1
ATOM 828 O O . LEU A 1 101 ? 17.034 2.571 -7.069 1.00 92.25 101 LEU A O 1
ATOM 832 N N . ASP A 1 102 ? 18.602 1.559 -8.333 1.00 90.81 102 ASP A N 1
ATOM 833 C CA . ASP A 1 102 ? 19.738 1.906 -7.469 1.00 90.81 102 ASP A CA 1
ATOM 834 C C . ASP A 1 102 ? 19.867 3.440 -7.330 1.00 90.81 102 ASP A C 1
ATOM 836 O O . ASP A 1 102 ? 20.101 3.962 -6.238 1.00 90.81 102 ASP A O 1
ATOM 840 N N . MET A 1 103 ? 19.656 4.178 -8.425 1.00 91.94 103 MET A N 1
ATOM 841 C CA . MET A 1 103 ? 19.651 5.641 -8.422 1.00 91.94 103 MET A CA 1
ATOM 842 C C . MET A 1 103 ? 18.440 6.217 -7.669 1.00 91.94 103 MET A C 1
ATOM 844 O O . MET A 1 103 ? 18.600 7.114 -6.850 1.00 91.94 103 MET A O 1
ATOM 848 N N . MET A 1 104 ? 17.228 5.710 -7.895 1.00 90.25 104 MET A N 1
ATOM 849 C CA . MET A 1 104 ? 16.027 6.177 -7.187 1.00 90.25 104 MET A CA 1
ATOM 850 C C . MET A 1 104 ? 16.132 5.956 -5.675 1.00 90.25 104 MET A C 1
ATOM 852 O O . MET A 1 104 ? 15.780 6.842 -4.896 1.00 90.25 104 MET A O 1
ATOM 856 N N . GLN A 1 105 ? 16.661 4.802 -5.262 1.00 87.38 105 GLN A N 1
ATOM 857 C CA . GLN A 1 105 ? 16.857 4.463 -3.856 1.00 87.38 105 GLN A CA 1
ATOM 858 C C . GLN A 1 105 ? 17.796 5.449 -3.147 1.00 87.38 105 GLN A C 1
ATOM 860 O O . GLN A 1 105 ? 17.571 5.751 -1.975 1.00 87.38 105 GLN A O 1
ATOM 865 N N . SER A 1 106 ? 18.823 5.966 -3.832 1.00 84.31 106 SER A N 1
ATOM 866 C CA . SER A 1 106 ? 19.757 6.936 -3.243 1.00 84.31 106 SER A CA 1
ATOM 867 C C . SER A 1 106 ? 19.149 8.334 -3.103 1.00 84.31 106 SER A C 1
ATOM 869 O O . SER A 1 106 ? 19.412 9.016 -2.113 1.00 84.31 106 SER A O 1
ATOM 871 N N . TYR A 1 107 ? 18.279 8.746 -4.031 1.00 78.69 107 TYR A N 1
ATOM 872 C CA . TYR A 1 107 ? 17.550 10.016 -3.926 1.00 78.69 107 TYR A CA 1
ATOM 873 C C . TYR A 1 107 ? 16.482 10.007 -2.831 1.00 78.69 107 TYR A C 1
ATOM 875 O O . TYR A 1 107 ? 16.146 11.058 -2.284 1.00 78.69 107 TYR A O 1
ATOM 883 N N . GLN A 1 108 ? 15.956 8.837 -2.476 1.00 68.00 108 GLN A N 1
ATOM 884 C CA . GLN A 1 108 ? 14.855 8.726 -1.526 1.00 68.00 108 GLN A CA 1
ATOM 885 C C . GLN A 1 108 ? 15.206 9.190 -0.107 1.00 68.00 108 GLN A C 1
ATOM 887 O O . GLN A 1 108 ? 14.341 9.715 0.591 1.00 68.00 108 GLN A O 1
ATOM 892 N N . SER A 1 109 ? 16.485 9.134 0.278 1.00 58.03 109 SER A N 1
ATOM 893 C CA . SER A 1 109 ? 16.987 9.740 1.519 1.00 58.03 109 SER A CA 1
ATOM 894 C C . SER A 1 109 ? 16.860 11.275 1.562 1.00 58.03 109 SER A C 1
ATOM 896 O O . SER A 1 109 ? 17.121 11.865 2.606 1.00 58.03 109 SER A O 1
ATOM 898 N N . SER A 1 110 ? 16.465 11.931 0.461 1.00 51.75 110 SER A N 1
ATOM 899 C CA . SER A 1 110 ? 16.397 13.397 0.342 1.00 51.75 110 SER A CA 1
ATOM 900 C C . SER A 1 110 ? 15.008 13.985 0.034 1.00 51.75 110 SER A C 1
ATOM 902 O O . SER A 1 110 ? 14.889 15.205 0.015 1.00 51.75 110 SER A O 1
ATOM 904 N N . ILE A 1 111 ? 13.966 13.168 -0.207 1.00 49.53 111 ILE A N 1
ATOM 905 C CA . ILE A 1 111 ? 12.693 13.639 -0.817 1.00 49.53 111 ILE A CA 1
ATOM 906 C C . ILE A 1 111 ? 11.435 13.398 0.050 1.00 49.53 111 ILE A C 1
ATOM 908 O O . ILE A 1 111 ? 10.368 13.894 -0.297 1.00 49.53 111 ILE A O 1
ATOM 912 N N . ALA A 1 112 ? 11.504 12.693 1.186 1.00 52.03 112 ALA A N 1
ATOM 913 C CA . ALA A 1 112 ? 10.315 12.475 2.025 1.00 52.03 112 ALA A CA 1
ATOM 914 C C . ALA A 1 112 ? 9.721 13.822 2.522 1.00 52.03 112 ALA A C 1
ATOM 916 O O . ALA A 1 112 ? 10.394 14.532 3.277 1.00 52.03 112 ALA A O 1
ATOM 917 N N . PRO A 1 113 ? 8.483 14.201 2.128 1.00 43.75 113 PRO A N 1
ATOM 918 C CA . PRO A 1 113 ? 7.868 15.450 2.573 1.00 43.75 113 PRO A CA 1
ATOM 919 C C . PRO A 1 113 ? 7.704 15.442 4.099 1.00 43.75 113 PRO A C 1
ATOM 921 O O . PRO A 1 113 ? 7.138 14.501 4.653 1.00 43.75 113 PRO A O 1
ATOM 924 N N . GLY A 1 114 ? 8.207 16.481 4.775 1.00 48.59 114 GLY A N 1
ATOM 925 C CA . GLY A 1 114 ? 8.149 16.625 6.239 1.00 48.59 114 GLY A CA 1
ATOM 926 C C . GLY A 1 114 ? 9.459 16.352 6.991 1.00 48.59 114 GLY A C 1
ATOM 927 O O . GLY A 1 114 ? 9.472 16.455 8.215 1.00 48.59 114 GLY A O 1
ATOM 928 N N . PHE A 1 115 ? 10.560 16.049 6.295 1.00 47.84 115 PHE A N 1
ATOM 929 C CA . PHE A 1 115 ? 11.897 15.942 6.890 1.00 47.84 115 PHE A CA 1
ATOM 930 C C . PHE A 1 115 ? 12.790 17.124 6.477 1.00 47.84 115 PHE A C 1
ATOM 932 O O . PHE A 1 115 ? 13.511 17.063 5.483 1.00 47.84 115 PHE A O 1
ATOM 939 N N . ASP A 1 116 ? 12.786 18.196 7.274 1.00 39.47 116 ASP A N 1
ATOM 940 C CA . ASP A 1 116 ? 13.896 19.153 7.282 1.00 39.47 116 ASP A CA 1
ATOM 941 C C . ASP A 1 116 ? 15.089 18.497 7.992 1.00 39.47 116 ASP A C 1
ATOM 943 O O . ASP A 1 116 ? 15.109 18.349 9.216 1.00 39.47 116 ASP A O 1
ATOM 947 N N . ASN A 1 117 ? 16.114 18.106 7.232 1.00 44.72 117 ASN A N 1
ATOM 948 C CA . ASN A 1 117 ? 17.401 17.675 7.779 1.00 44.72 117 ASN A CA 1
ATOM 949 C C . ASN A 1 117 ? 18.163 18.880 8.354 1.00 44.72 117 ASN A C 1
ATOM 951 O O . ASN A 1 117 ? 19.149 19.341 7.782 1.00 44.72 117 ASN A O 1
ATOM 955 N N . ASN A 1 118 ? 17.737 19.389 9.509 1.00 37.41 118 ASN A N 1
ATOM 956 C CA . ASN A 1 118 ? 18.526 20.337 10.291 1.00 37.41 118 ASN A CA 1
ATOM 957 C C . ASN A 1 118 ? 19.407 19.577 11.299 1.00 37.41 118 ASN A C 1
ATOM 959 O O . ASN A 1 118 ? 19.223 19.650 12.511 1.00 37.41 118 ASN A O 1
ATOM 963 N N . GLN A 1 119 ? 20.386 18.830 10.784 1.00 42.22 119 GLN A N 1
ATOM 964 C CA . GLN A 1 119 ? 21.578 18.452 11.547 1.00 42.22 119 GLN A CA 1
ATOM 965 C C . GLN A 1 119 ? 22.782 19.205 10.986 1.00 42.22 119 GLN A C 1
ATOM 967 O O . GLN A 1 119 ? 23.565 18.680 10.201 1.00 42.22 119 GLN A O 1
ATOM 972 N N . ASN A 1 120 ? 22.939 20.453 11.426 1.00 35.66 120 ASN A N 1
ATOM 973 C CA . ASN A 1 120 ? 24.197 21.175 11.302 1.00 35.66 120 ASN A CA 1
ATOM 974 C C . ASN A 1 120 ? 24.992 21.048 12.613 1.00 35.66 120 ASN A C 1
ATOM 976 O O . ASN A 1 120 ? 24.807 21.806 13.558 1.00 35.66 120 ASN A O 1
ATOM 980 N N . ASN A 1 121 ? 25.874 20.046 12.623 1.00 36.34 121 ASN A N 1
ATOM 981 C CA . ASN A 1 121 ? 27.251 20.071 13.130 1.00 36.34 121 ASN A CA 1
ATOM 982 C C . ASN A 1 121 ? 27.524 20.636 14.538 1.00 36.34 121 ASN A C 1
ATOM 984 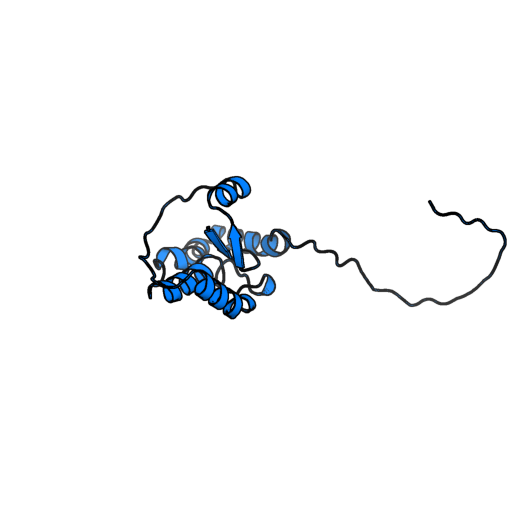O O . ASN A 1 121 ? 28.003 21.758 14.697 1.00 36.34 121 ASN A O 1
ATOM 988 N N . ALA A 1 122 ? 27.413 19.771 15.550 1.00 35.88 122 ALA A N 1
ATOM 989 C CA . ALA A 1 122 ? 28.145 19.912 16.807 1.00 35.88 122 ALA A CA 1
ATOM 990 C C . ALA A 1 122 ? 29.431 19.065 16.770 1.00 35.88 122 ALA A C 1
ATOM 992 O O . ALA A 1 122 ? 29.461 17.953 17.285 1.00 35.88 122 ALA A O 1
ATOM 993 N N . THR A 1 123 ? 30.505 19.603 16.188 1.00 31.12 123 THR A N 1
ATOM 994 C CA . THR A 1 123 ? 31.880 19.118 16.422 1.00 31.12 123 THR A CA 1
ATOM 995 C C . THR A 1 123 ? 32.874 20.244 16.169 1.00 31.12 123 THR A C 1
ATOM 997 O O . THR A 1 123 ? 33.154 20.574 15.021 1.00 31.12 123 THR A O 1
ATOM 1000 N N . ASN A 1 124 ? 33.376 20.850 17.251 1.00 31.09 124 ASN A N 1
ATOM 1001 C CA . ASN A 1 124 ? 34.811 20.981 17.554 1.00 31.09 124 ASN A CA 1
ATOM 1002 C C . ASN A 1 124 ? 35.022 21.951 18.729 1.00 31.09 124 ASN A C 1
ATOM 1004 O O . ASN A 1 124 ? 35.309 23.133 18.552 1.00 31.09 124 ASN A O 1
ATOM 1008 N N . GLN A 1 125 ? 34.919 21.425 19.953 1.00 34.28 125 GLN A N 1
ATOM 1009 C CA . GLN A 1 125 ? 35.644 21.980 21.092 1.00 34.28 125 GLN A CA 1
ATOM 1010 C C . GLN A 1 125 ? 37.004 21.290 21.157 1.00 34.28 125 GLN A C 1
ATOM 1012 O O . GLN A 1 125 ? 37.076 20.135 21.560 1.00 34.28 125 GLN A O 1
ATOM 1017 N N . GLN A 1 126 ? 38.054 22.001 20.753 1.00 32.09 126 GLN A N 1
ATOM 1018 C CA . GLN A 1 126 ? 39.385 21.982 21.368 1.00 32.09 126 GLN A CA 1
ATOM 1019 C C . GLN A 1 126 ? 40.286 22.925 20.569 1.00 32.09 126 GLN A C 1
ATOM 1021 O O . GLN A 1 126 ? 40.668 22.615 19.449 1.00 32.09 126 GLN A O 1
ATOM 1026 N N . ASN A 1 127 ? 40.568 24.097 21.142 1.00 27.81 127 ASN A N 1
ATOM 1027 C CA . ASN A 1 127 ? 41.897 24.713 21.164 1.00 27.81 127 ASN A CA 1
ATOM 1028 C C . ASN A 1 127 ? 41.854 25.939 22.086 1.00 27.81 127 ASN A C 1
ATOM 1030 O O . ASN A 1 127 ? 41.405 27.021 21.722 1.00 27.81 127 ASN A O 1
ATOM 1034 N N . ASN A 1 128 ? 42.311 25.726 23.319 1.00 32.66 128 ASN A N 1
ATOM 1035 C CA . ASN A 1 128 ? 42.695 26.782 24.245 1.00 32.66 128 ASN A CA 1
ATOM 1036 C C . ASN A 1 128 ? 44.073 27.303 23.820 1.00 32.66 128 ASN A C 1
ATOM 1038 O O . ASN A 1 128 ? 44.997 26.496 23.789 1.00 32.66 128 ASN A O 1
ATOM 1042 N N . GLN A 1 129 ? 44.222 28.613 23.585 1.00 32.44 129 GLN A N 1
ATOM 1043 C CA . GLN A 1 129 ? 45.352 29.414 24.091 1.00 32.44 129 GLN A CA 1
ATOM 1044 C C . GLN A 1 129 ? 45.238 30.908 23.716 1.00 32.44 129 GLN A C 1
ATOM 1046 O O . GLN A 1 129 ? 45.524 31.324 22.603 1.00 32.44 129 GLN A O 1
ATOM 1051 N N . SER A 1 130 ? 44.940 31.696 24.755 1.00 30.36 130 SER A N 1
ATOM 1052 C CA . SER A 1 130 ? 45.625 32.938 25.148 1.00 30.36 130 SER A CA 1
ATOM 1053 C C . SER A 1 130 ? 45.408 34.272 24.400 1.00 30.36 130 SER A C 1
ATOM 1055 O O . SER A 1 130 ? 45.594 34.389 23.197 1.00 30.36 130 SER A O 1
ATOM 1057 N N . ILE A 1 131 ? 45.230 35.296 25.256 1.00 33.25 131 ILE A N 1
ATOM 1058 C CA . ILE A 1 131 ? 45.543 36.738 25.129 1.00 33.25 131 ILE A CA 1
ATOM 1059 C C . ILE A 1 131 ? 44.383 37.693 24.765 1.00 33.25 131 ILE A C 1
ATOM 1061 O O . ILE A 1 131 ? 44.137 38.014 23.614 1.00 33.25 131 ILE A O 1
ATOM 1065 N N . GLN A 1 132 ? 43.711 38.150 25.834 1.00 31.27 132 GLN A N 1
ATOM 1066 C CA . GLN A 1 132 ? 43.516 39.545 26.289 1.00 31.27 132 GLN A CA 1
ATOM 1067 C C . GLN A 1 132 ? 43.262 40.711 25.303 1.00 31.27 132 GLN A C 1
ATOM 1069 O O . GLN A 1 132 ? 43.992 40.909 24.338 1.00 31.27 132 GLN A O 1
ATOM 1074 N N . ASN A 1 133 ? 42.392 41.613 25.805 1.00 30.03 133 ASN A N 1
ATOM 1075 C CA . ASN A 1 133 ? 42.182 43.047 25.505 1.00 30.03 133 ASN A CA 1
ATOM 1076 C C . ASN A 1 133 ? 41.017 43.329 24.530 1.00 30.03 133 ASN A C 1
ATOM 1078 O O . ASN A 1 133 ? 40.935 42.710 23.485 1.00 30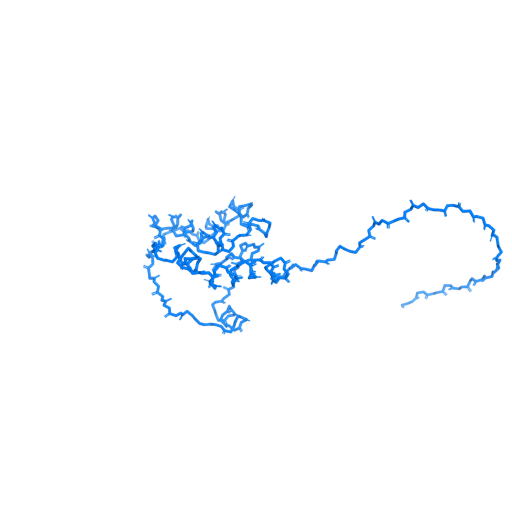.03 133 ASN A O 1
ATOM 1082 N N . ASN A 1 134 ? 40.108 44.288 24.728 1.00 28.70 134 ASN A N 1
ATOM 1083 C CA . ASN A 1 134 ? 39.805 45.210 25.823 1.00 28.70 134 ASN A CA 1
ATOM 1084 C C . ASN A 1 134 ? 38.520 45.986 25.430 1.00 28.70 134 ASN A C 1
ATOM 1086 O O . ASN A 1 134 ? 38.364 46.324 24.263 1.00 28.70 134 ASN A O 1
ATOM 1090 N N . ILE A 1 135 ? 37.732 46.381 26.438 1.00 30.94 135 ILE A N 1
ATOM 1091 C CA . ILE A 1 135 ? 37.023 47.678 26.552 1.00 30.94 135 ILE A CA 1
ATOM 1092 C C . ILE A 1 135 ? 35.681 47.911 25.800 1.00 30.94 135 ILE A C 1
ATOM 1094 O O . ILE A 1 135 ? 35.607 47.929 24.579 1.00 30.94 135 ILE A O 1
ATOM 1098 N N . ALA A 1 136 ? 34.700 48.294 26.640 1.00 30.98 136 ALA A N 1
ATOM 1099 C CA . ALA A 1 136 ? 33.617 49.283 26.473 1.00 30.98 136 ALA A CA 1
ATOM 1100 C C . ALA A 1 136 ? 32.193 48.853 26.047 1.00 30.98 136 ALA A C 1
ATOM 1102 O O . ALA A 1 136 ? 31.918 48.602 24.882 1.00 30.98 136 ALA A O 1
ATOM 1103 N N . SER A 1 137 ? 31.303 48.974 27.050 1.00 31.61 137 SER A N 1
ATOM 1104 C CA . SER A 1 137 ? 30.018 49.713 27.036 1.00 31.61 137 SER A CA 1
ATOM 1105 C C . SER A 1 137 ? 28.853 49.114 26.237 1.00 31.61 137 SER A C 1
ATOM 1107 O O . SER A 1 137 ? 28.886 49.048 25.019 1.00 31.61 137 SER A O 1
ATOM 1109 N N . GLN A 1 138 ? 27.856 48.540 26.925 1.00 33.34 138 GLN A N 1
ATOM 1110 C CA . GLN A 1 138 ? 26.572 49.191 27.275 1.00 33.34 138 GLN A CA 1
ATOM 1111 C C . GLN A 1 138 ? 25.786 49.697 26.053 1.00 33.34 138 GLN A C 1
ATOM 1113 O O . GLN A 1 138 ? 26.142 50.715 25.481 1.00 33.34 138 GLN A O 1
ATOM 1118 N N . ASP A 1 139 ? 24.694 49.011 25.694 1.00 33.91 139 ASP A N 1
ATOM 1119 C CA . ASP A 1 139 ? 23.348 49.527 25.983 1.00 33.91 139 ASP A CA 1
ATOM 1120 C C . ASP A 1 139 ? 22.235 48.515 25.656 1.00 33.91 139 ASP A C 1
ATOM 1122 O O . ASP A 1 139 ? 22.221 47.848 24.623 1.00 33.91 139 ASP A O 1
ATOM 1126 N N . ASN A 1 140 ? 21.301 48.411 26.603 1.00 30.89 140 ASN A N 1
ATOM 1127 C CA . ASN A 1 140 ? 20.004 47.748 26.491 1.00 30.89 140 ASN A CA 1
ATOM 1128 C C . ASN A 1 140 ? 19.083 48.536 25.543 1.00 30.89 140 ASN A C 1
ATOM 1130 O O . ASN A 1 140 ? 19.157 49.762 25.519 1.00 30.89 140 ASN A O 1
ATOM 1134 N N . THR A 1 141 ? 18.102 47.878 24.915 1.00 32.31 141 THR A N 1
ATOM 1135 C CA . THR A 1 141 ? 16.662 48.088 25.210 1.00 32.31 141 THR A CA 1
ATOM 1136 C C . THR A 1 141 ? 15.785 47.241 24.286 1.00 32.31 141 THR A C 1
ATOM 1138 O O . THR A 1 141 ? 15.960 47.211 23.072 1.00 32.31 141 THR A O 1
ATOM 1141 N N . PHE A 1 142 ? 14.830 46.564 24.921 1.00 34.78 142 PHE A N 1
ATOM 1142 C CA . PHE A 1 142 ? 13.686 45.880 24.335 1.00 34.78 142 PHE A CA 1
ATOM 1143 C C . PHE A 1 142 ? 12.589 46.873 23.937 1.00 34.78 142 PHE A C 1
ATOM 1145 O O . PHE A 1 142 ? 12.216 47.718 24.752 1.00 34.78 142 PHE A O 1
ATOM 1152 N N . ILE A 1 143 ? 12.007 46.666 22.757 1.00 46.22 143 ILE A N 1
ATOM 1153 C CA . ILE A 1 143 ? 10.554 46.632 22.520 1.00 46.22 143 ILE A CA 1
ATOM 1154 C C . ILE A 1 143 ? 10.283 45.706 21.340 1.00 46.22 143 ILE A C 1
ATOM 1156 O O . ILE A 1 143 ? 11.061 45.775 20.364 1.00 46.22 143 ILE A O 1
#

Foldseek 3Di:
DDWWAQQWTDDDPQVCVCVVVVHDDPDDDDLDAAPDDPVVLVVVSVVCRVCRHNVNDAPQQHGRLNVVQVSSCVGPVDGDDVCSNCVLVVLCVDPVSVVVSVVVRVCSNPDRPPDDPPPPDDDDPDDDDDDDDDDDDDDDDDD

pLDDT: mean 81.02, std 25.5, range [27.81, 98.69]

InterPro domains:
  IPR008580 PPPDE peptidase domain [PF05903] (1-104)
  IPR008580 PPPDE peptidase domain [PS51858] (1-105)
  IPR008580 PPPDE peptidase domain [PTHR12378] (1-127)
  IPR008580 PPPDE peptidase domain [SM01179] (1-106)
  IPR042266 PPPDE peptidase domain superfamily [G3DSA:3.90.1720.30] (1-129)

Sequence (143 aa):
MEYFYGGGILCLEQQEFETFYNIKPVDIIDMGTTELLQTHFHEYLNGIQKNFTVDKYNIVNWNCNNFTNEVCNFLVGKNIPQYILNTPYEVMSTSKGKLILDMMQSYQSSIAPGFDNNQNNATNQQNNQSIQNNIASQDNTFI